Protein AF-A0A7S1X3K5-F1 (afdb_monomer_lite)

Radius of gyration: 17.21 Å; chains: 1; bounding box: 41×40×44 Å

Secondary structure (DSSP, 8-state):
-HHHHHHHHHHHTTTSTTTGGGHHHHHHH--HHHHHHHHHHHH-TTHHHH----HHHHHHHHHHHHHHHH-GGGHHHHHHHHHHHHHHHHHHHHHHHHHHTTPPTTSS-GGG----S-HHHHHHHHHHHHHHHHHHHHHHHHHHHHHHHHHHHHHHHHHHHHHHH----TTTT-

Sequence (174 aa):
PVLEKIEARLQHNADHPDIAPLSTTLSRMQRAQRFKEDLQYFLGPGWEANYKTTEPVQRYLAHLDAVEKEDPALLLVYSFHMHMAICAGGAIIRRMARKAMDLPKGCGTAIFDFQLPDDEYLNTLKSDYRAGINTLGEKRGEEFQGRVLEESGMLFKLNNTVVGDFQAGWFATL

Foldseek 3Di:
DLLVLLLVLLVVCCVPPLSVLCNVLSVLQRQPVLVVQLCCLVVNPPSVVVDDQDPLNVVSSVVLVVCCVVPVSLSLLLSLVVSVVLLPCLVVVVVVVCVVVVDDPPHNRSSSPSVDPDVVVVVVSNVSSVVSVVVSDVVVDDVVVVVSVVVNVVSVVSVVVVVVVPPPVPPVDD

Structure (mmCIF, N/CA/C/O backbone):
data_AF-A0A7S1X3K5-F1
#
_entry.id   AF-A0A7S1X3K5-F1
#
loop_
_atom_site.group_PDB
_atom_site.id
_atom_site.type_symbol
_atom_site.label_atom_id
_atom_site.label_alt_id
_atom_site.label_comp_id
_atom_site.label_asym_id
_atom_site.label_entity_id
_atom_site.label_seq_id
_atom_site.pdbx_PDB_ins_code
_atom_site.Cartn_x
_atom_site.Cartn_y
_atom_site.Cartn_z
_atom_site.occupancy
_atom_site.B_iso_or_equiv
_atom_site.auth_seq_id
_atom_site.auth_comp_id
_atom_site.auth_asym_id
_atom_site.auth_atom_id
_atom_site.pdbx_PDB_model_num
ATOM 1 N N . PRO A 1 1 ? -11.106 0.041 1.547 1.00 93.81 1 PRO A N 1
ATOM 2 C CA . PRO A 1 1 ? -11.147 -0.067 0.068 1.00 93.81 1 PRO A CA 1
ATOM 3 C C . PRO A 1 1 ? -9.817 0.256 -0.641 1.00 93.81 1 PRO A C 1
ATOM 5 O O . PRO A 1 1 ? -9.386 -0.557 -1.442 1.00 93.81 1 PRO A O 1
ATOM 8 N N . VAL A 1 2 ? -9.151 1.396 -0.387 1.00 96.88 2 VAL A N 1
ATOM 9 C CA . VAL A 1 2 ? -7.912 1.767 -1.121 1.00 96.88 2 VAL A CA 1
ATOM 10 C C . VAL A 1 2 ? -6.793 0.748 -0.911 1.00 96.88 2 VAL A C 1
ATOM 12 O O . VAL A 1 2 ? -6.302 0.163 -1.869 1.00 96.88 2 VAL A O 1
ATOM 15 N N . LEU A 1 3 ? -6.430 0.503 0.350 1.00 96.69 3 LEU A N 1
ATOM 16 C CA . LEU A 1 3 ? -5.359 -0.429 0.701 1.00 96.69 3 LEU A CA 1
ATOM 17 C C . LEU A 1 3 ? -5.664 -1.862 0.239 1.00 96.69 3 LEU A C 1
ATOM 19 O O . LEU A 1 3 ? -4.818 -2.517 -0.354 1.00 96.69 3 LEU A O 1
ATOM 23 N N . GLU A 1 4 ? -6.911 -2.295 0.425 1.00 97.56 4 GLU A N 1
ATOM 24 C CA . GLU A 1 4 ? -7.421 -3.572 -0.084 1.00 97.56 4 GLU A CA 1
ATOM 25 C C . GLU A 1 4 ? -7.263 -3.699 -1.602 1.00 97.56 4 GLU A C 1
ATOM 27 O O . GLU A 1 4 ? -6.807 -4.731 -2.081 1.00 97.56 4 GLU A O 1
ATOM 32 N N . LYS A 1 5 ? -7.583 -2.645 -2.363 1.00 98.38 5 LYS A N 1
ATOM 33 C CA . LYS A 1 5 ? -7.415 -2.641 -3.817 1.00 98.38 5 LYS A CA 1
ATOM 34 C C . LYS A 1 5 ? -5.944 -2.764 -4.200 1.00 98.38 5 LYS A C 1
ATOM 36 O O . LYS A 1 5 ? -5.626 -3.586 -5.048 1.00 98.38 5 LYS A O 1
ATOM 41 N N . ILE A 1 6 ? -5.055 -1.999 -3.567 1.00 98.50 6 ILE A N 1
ATOM 42 C CA . ILE A 1 6 ? -3.607 -2.076 -3.820 1.00 98.50 6 ILE A CA 1
ATOM 43 C C . ILE A 1 6 ? -3.099 -3.506 -3.591 1.00 98.50 6 ILE A C 1
ATOM 45 O O . ILE A 1 6 ? -2.471 -4.085 -4.476 1.00 98.50 6 ILE A O 1
ATOM 49 N N . GLU A 1 7 ? -3.404 -4.092 -2.431 1.00 98.38 7 GLU A N 1
ATOM 50 C CA . GLU A 1 7 ? -2.965 -5.444 -2.071 1.00 98.38 7 GLU A CA 1
ATOM 51 C C . GLU A 1 7 ? -3.542 -6.507 -3.016 1.00 98.38 7 GLU A C 1
ATOM 53 O O . GLU A 1 7 ? -2.799 -7.355 -3.510 1.00 98.38 7 GLU A O 1
ATOM 58 N N . ALA A 1 8 ? -4.839 -6.429 -3.330 1.00 98.38 8 ALA A N 1
ATOM 59 C CA . ALA A 1 8 ? -5.503 -7.375 -4.221 1.00 98.38 8 ALA A CA 1
ATOM 60 C C . ALA A 1 8 ? -4.972 -7.297 -5.660 1.00 98.38 8 ALA A C 1
ATOM 62 O O . ALA A 1 8 ? -4.776 -8.332 -6.293 1.00 98.38 8 ALA A O 1
ATOM 63 N N . ARG A 1 9 ? -4.704 -6.093 -6.185 1.00 98.31 9 ARG A N 1
ATOM 64 C CA . ARG A 1 9 ? -4.154 -5.924 -7.540 1.00 98.31 9 ARG A CA 1
ATOM 65 C C . ARG A 1 9 ? -2.696 -6.363 -7.631 1.00 98.31 9 ARG A C 1
ATOM 67 O O . ARG A 1 9 ? -2.318 -6.997 -8.611 1.00 98.31 9 ARG A O 1
ATOM 74 N N . LEU A 1 10 ? -1.885 -6.111 -6.605 1.00 98.44 10 LEU A N 1
ATOM 75 C CA . LEU A 1 10 ? -0.519 -6.642 -6.560 1.00 98.44 10 LEU A CA 1
ATOM 76 C C . LEU A 1 10 ? -0.503 -8.171 -6.474 1.00 98.44 10 LEU A C 1
ATOM 78 O O . LEU A 1 10 ? 0.323 -8.803 -7.123 1.00 98.44 10 LEU A O 1
ATOM 82 N N . GLN A 1 11 ? -1.440 -8.771 -5.736 1.00 97.81 11 GLN A N 1
ATOM 83 C CA . GLN A 1 11 ? -1.610 -10.223 -5.717 1.00 97.81 11 GLN A CA 1
ATOM 84 C C . GLN A 1 11 ? -2.104 -10.766 -7.067 1.00 97.81 11 GLN A C 1
ATOM 86 O O . GLN A 1 11 ? -1.625 -11.801 -7.518 1.00 97.81 11 GLN A O 1
ATOM 91 N N . HIS A 1 12 ? -3.033 -10.071 -7.728 1.00 98.00 12 HIS A N 1
ATOM 92 C CA . HIS A 1 12 ? -3.510 -10.438 -9.063 1.00 98.00 12 HIS A CA 1
ATOM 93 C C . HIS A 1 12 ? -2.377 -10.447 -10.100 1.00 98.00 12 HIS A C 1
ATOM 95 O O . HIS A 1 12 ? -2.327 -11.332 -10.947 1.00 98.00 12 HIS A O 1
ATOM 101 N N . ASN A 1 13 ? -1.441 -9.502 -9.989 1.00 98.12 13 ASN A N 1
ATOM 102 C CA . ASN A 1 13 ? -0.277 -9.379 -10.865 1.00 98.12 13 ASN A CA 1
ATOM 103 C C . ASN A 1 13 ? 0.991 -10.024 -10.267 1.00 98.12 13 ASN A C 1
ATOM 105 O O . ASN A 1 13 ? 2.103 -9.632 -10.620 1.00 98.12 13 ASN A O 1
ATOM 109 N N . ALA A 1 14 ? 0.857 -10.999 -9.359 1.00 97.31 14 ALA A N 1
ATOM 110 C CA . ALA A 1 14 ? 1.996 -11.569 -8.631 1.00 97.31 14 ALA A CA 1
ATOM 111 C C . ALA A 1 14 ? 3.046 -12.239 -9.536 1.00 97.31 14 ALA A C 1
ATOM 113 O O . ALA A 1 14 ? 4.224 -12.231 -9.187 1.00 97.31 14 ALA A O 1
ATOM 114 N N . ASP A 1 15 ? 2.642 -12.758 -10.700 1.00 97.88 15 ASP A N 1
ATOM 115 C CA . ASP A 1 15 ? 3.544 -13.384 -11.677 1.00 97.88 15 ASP A CA 1
ATOM 116 C C . ASP A 1 15 ? 4.254 -12.366 -12.592 1.00 97.88 15 ASP A C 1
ATOM 118 O O . ASP A 1 15 ? 5.118 -12.736 -13.390 1.00 97.88 15 ASP A O 1
ATOM 122 N N . HIS A 1 16 ? 3.917 -11.072 -12.499 1.00 98.31 16 HIS A N 1
ATOM 123 C CA . HIS A 1 16 ? 4.565 -10.033 -13.297 1.00 98.31 16 HIS A CA 1
ATOM 124 C C . HIS A 1 16 ? 6.067 -9.968 -12.954 1.00 98.31 16 HIS A C 1
ATOM 126 O O . HIS A 1 16 ? 6.413 -9.895 -11.772 1.00 98.31 16 HIS A O 1
ATOM 132 N N . PRO A 1 17 ? 6.984 -9.924 -13.941 1.00 98.00 17 PRO A N 1
ATOM 133 C CA . PRO A 1 17 ? 8.429 -10.069 -13.712 1.00 98.00 17 PRO A CA 1
ATOM 134 C C . PRO A 1 17 ? 9.048 -8.983 -12.819 1.00 98.00 17 PRO A C 1
ATOM 136 O O . PRO A 1 17 ? 10.123 -9.188 -12.256 1.00 98.00 17 PRO A O 1
ATOM 139 N N . ASP A 1 18 ? 8.383 -7.836 -12.690 1.00 98.19 18 ASP A N 1
ATOM 140 C CA . ASP A 1 18 ? 8.800 -6.739 -11.809 1.00 98.19 18 ASP A CA 1
ATOM 141 C C . ASP A 1 18 ? 8.154 -6.788 -10.410 1.00 98.19 18 ASP A C 1
ATOM 143 O O . ASP A 1 18 ? 8.640 -6.133 -9.494 1.00 98.19 18 ASP A O 1
ATOM 147 N N . ILE A 1 19 ? 7.082 -7.569 -10.224 1.00 98.50 19 ILE A N 1
ATOM 148 C CA . ILE A 1 19 ? 6.356 -7.710 -8.945 1.00 98.50 19 ILE A CA 1
ATOM 149 C C . ILE A 1 19 ? 6.761 -9.004 -8.233 1.00 98.50 19 ILE A C 1
ATOM 151 O O . ILE A 1 19 ? 6.988 -8.992 -7.022 1.00 98.50 19 ILE A O 1
ATOM 155 N N . ALA A 1 20 ? 6.911 -10.101 -8.980 1.00 98.25 20 ALA A N 1
ATOM 156 C CA . ALA A 1 20 ? 7.269 -11.420 -8.466 1.00 98.25 20 ALA A CA 1
ATOM 157 C C . ALA A 1 20 ? 8.476 -11.415 -7.503 1.00 98.25 20 ALA A C 1
ATOM 159 O O . ALA A 1 20 ? 8.386 -12.069 -6.455 1.00 98.25 20 ALA A O 1
ATOM 160 N N . PRO A 1 21 ? 9.564 -10.644 -7.752 1.00 97.81 21 PRO A N 1
ATOM 161 C CA . PRO A 1 21 ? 10.700 -10.581 -6.829 1.00 97.81 21 PRO A CA 1
ATOM 162 C C . PRO A 1 21 ? 10.352 -10.049 -5.429 1.00 97.81 21 PRO A C 1
ATOM 164 O O . PRO A 1 21 ? 11.029 -10.393 -4.466 1.00 97.81 21 PRO A O 1
ATOM 167 N N . LEU A 1 22 ? 9.292 -9.244 -5.292 1.00 97.56 22 LEU A N 1
ATOM 168 C CA . LEU A 1 22 ? 8.840 -8.679 -4.016 1.00 97.56 22 LEU A CA 1
ATOM 169 C C . LEU A 1 22 ? 7.714 -9.486 -3.347 1.00 97.56 22 LEU A C 1
ATOM 171 O O . LEU A 1 22 ? 7.252 -9.101 -2.274 1.00 97.56 22 LEU A O 1
ATOM 175 N N . SER A 1 23 ? 7.269 -10.600 -3.933 1.00 95.19 23 SER A N 1
ATOM 176 C CA . SER A 1 23 ? 6.117 -11.398 -3.467 1.00 95.19 23 SER A CA 1
ATOM 177 C C . SER A 1 23 ? 6.144 -11.733 -1.968 1.00 95.19 23 SER A C 1
ATOM 179 O O . SER A 1 23 ? 5.146 -11.540 -1.269 1.00 95.19 23 SER A O 1
ATOM 181 N N . THR A 1 24 ? 7.296 -12.168 -1.446 1.00 93.88 24 THR A N 1
ATOM 182 C CA . THR A 1 24 ? 7.461 -12.486 -0.017 1.00 93.88 24 THR A CA 1
ATOM 183 C C . THR A 1 24 ? 7.260 -11.247 0.855 1.00 93.88 24 THR A C 1
ATOM 185 O O . THR A 1 24 ? 6.501 -11.286 1.825 1.00 93.88 24 THR A O 1
ATOM 188 N N . THR A 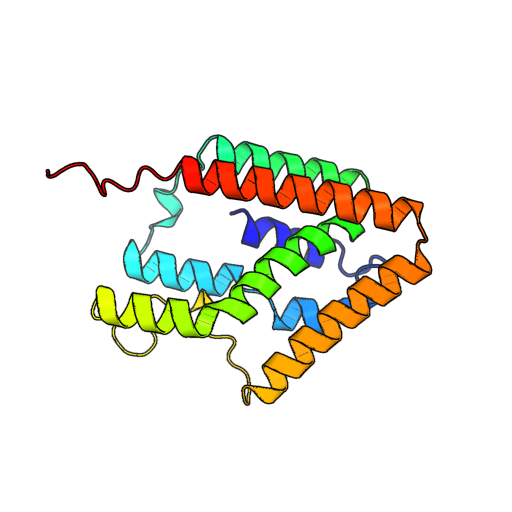1 25 ? 7.894 -10.130 0.498 1.00 95.19 25 THR A N 1
ATOM 189 C CA . THR A 1 25 ? 7.758 -8.857 1.214 1.00 95.19 25 THR A CA 1
ATOM 190 C C . THR A 1 25 ? 6.319 -8.353 1.169 1.00 95.19 25 THR A C 1
ATOM 192 O O . THR A 1 25 ? 5.767 -8.004 2.210 1.00 95.19 25 THR A O 1
ATOM 195 N N . LEU A 1 26 ? 5.679 -8.377 -0.003 1.00 96.12 26 LEU A N 1
ATOM 196 C CA . LEU A 1 26 ? 4.287 -7.958 -0.182 1.00 96.12 26 LEU A CA 1
ATOM 197 C C . LEU A 1 26 ? 3.340 -8.776 0.700 1.00 96.12 26 LEU A C 1
ATOM 199 O O . LEU A 1 26 ? 2.544 -8.196 1.433 1.00 96.12 26 LEU A O 1
ATOM 203 N N . SER A 1 27 ? 3.482 -10.105 0.707 1.00 94.25 27 SER A N 1
ATOM 204 C CA . SER A 1 27 ? 2.673 -10.999 1.544 1.00 94.25 27 SER A CA 1
ATOM 205 C C . SER A 1 27 ? 2.819 -10.691 3.039 1.00 94.25 27 SER A C 1
ATOM 207 O O . SER A 1 27 ? 1.824 -10.623 3.758 1.00 94.25 27 SER A O 1
ATOM 209 N N . ARG A 1 28 ? 4.043 -10.442 3.520 1.00 94.00 28 ARG A N 1
ATOM 210 C CA . ARG A 1 28 ? 4.292 -10.112 4.934 1.00 94.00 28 ARG A CA 1
ATOM 211 C C . ARG A 1 28 ? 3.783 -8.725 5.323 1.00 94.00 28 ARG A C 1
ATOM 213 O O . ARG A 1 28 ? 3.529 -8.485 6.506 1.00 94.00 28 ARG A O 1
ATOM 220 N N . MET A 1 29 ? 3.638 -7.819 4.358 1.00 93.25 29 MET A N 1
ATOM 221 C CA . MET A 1 29 ? 3.278 -6.423 4.597 1.00 93.25 29 MET A CA 1
ATOM 222 C C . MET A 1 29 ? 1.768 -6.158 4.589 1.00 93.25 29 MET A C 1
ATOM 224 O O . MET A 1 29 ? 1.386 -5.163 5.185 1.00 93.25 29 MET A O 1
ATOM 228 N N . GLN A 1 30 ? 0.921 -7.032 4.031 1.00 94.44 30 GLN A N 1
ATOM 229 C CA . GLN A 1 30 ? -0.536 -6.823 3.880 1.00 94.44 30 GLN A CA 1
ATOM 230 C C . GLN A 1 30 ? -1.255 -6.329 5.150 1.00 94.44 30 GLN A C 1
ATOM 232 O O . GLN A 1 30 ? -1.267 -7.010 6.177 1.00 94.44 30 GLN A O 1
ATOM 237 N N . ARG A 1 31 ? -1.926 -5.176 5.101 1.00 95.06 31 ARG A N 1
ATOM 238 C CA . ARG A 1 31 ? -2.672 -4.597 6.234 1.00 95.06 31 ARG A CA 1
ATOM 239 C C . ARG A 1 31 ? -4.159 -4.395 5.984 1.00 95.06 31 ARG A C 1
ATOM 241 O O . ARG A 1 31 ? -4.856 -4.085 6.950 1.00 95.06 31 ARG A O 1
ATOM 248 N N . AL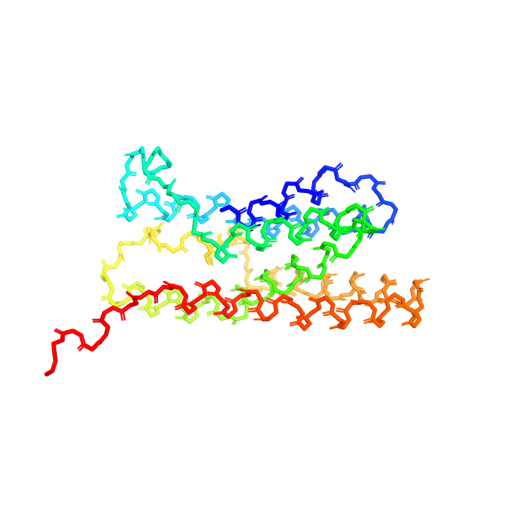A A 1 32 ? -4.687 -4.625 4.783 1.00 96.38 32 ALA A N 1
ATOM 249 C CA . ALA A 1 32 ? -6.111 -4.425 4.512 1.00 96.38 32 ALA A CA 1
ATOM 250 C C . ALA A 1 32 ? -7.014 -5.221 5.468 1.00 96.38 32 ALA A C 1
ATOM 252 O O . ALA A 1 32 ? -7.932 -4.650 6.057 1.00 96.38 32 ALA A O 1
ATOM 253 N N . GLN A 1 33 ? -6.714 -6.504 5.697 1.00 95.56 33 GLN A N 1
ATOM 254 C CA . GLN A 1 33 ? -7.499 -7.338 6.614 1.00 95.56 33 GLN A CA 1
ATOM 255 C C . GLN A 1 33 ? -7.406 -6.854 8.068 1.00 95.56 33 GLN A C 1
ATOM 257 O O . GLN A 1 33 ? -8.414 -6.771 8.765 1.00 95.56 33 GLN A O 1
ATOM 262 N N . ARG A 1 34 ? -6.210 -6.451 8.504 1.00 96.00 34 ARG A N 1
ATOM 263 C CA . ARG A 1 34 ? -5.970 -5.908 9.851 1.00 96.00 34 ARG A CA 1
ATOM 264 C C . ARG A 1 34 ? -6.726 -4.599 10.065 1.00 96.00 34 ARG A C 1
ATOM 266 O O . ARG A 1 34 ? -7.253 -4.346 11.140 1.00 96.00 34 ARG A O 1
ATOM 273 N N . PHE A 1 35 ? -6.843 -3.785 9.020 1.00 95.50 35 PHE A N 1
ATOM 274 C CA . PHE A 1 35 ? -7.644 -2.571 9.073 1.00 95.50 35 PHE A CA 1
ATOM 275 C C . PHE A 1 35 ? -9.150 -2.864 9.150 1.00 95.50 35 PHE A C 1
ATOM 277 O O . PHE A 1 35 ? -9.867 -2.173 9.869 1.00 95.50 35 PHE A O 1
ATOM 284 N N . LYS A 1 36 ? -9.640 -3.916 8.482 1.00 95.38 36 LYS A N 1
ATOM 285 C CA . LYS A 1 36 ? -11.034 -4.371 8.630 1.00 95.38 36 LYS A CA 1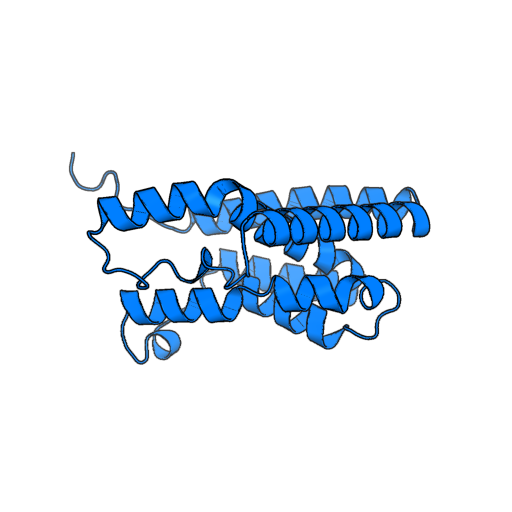
ATOM 286 C C . LYS A 1 36 ? -11.344 -4.877 10.041 1.00 95.38 36 LYS A C 1
ATOM 288 O O . LYS A 1 36 ? -12.435 -4.612 10.536 1.00 95.38 36 LYS A O 1
ATOM 293 N N . GLU A 1 37 ? -10.399 -5.555 10.699 1.00 95.81 37 GLU A N 1
ATOM 294 C CA . GLU A 1 37 ? -10.528 -5.951 12.113 1.00 95.81 37 GLU A CA 1
ATOM 295 C C . GLU A 1 37 ? -10.736 -4.723 13.014 1.00 95.81 37 GLU A C 1
ATOM 297 O O . GLU A 1 37 ? -11.627 -4.720 13.866 1.00 95.81 37 GLU A O 1
ATOM 302 N N . ASP A 1 38 ? -9.974 -3.650 12.779 1.00 96.19 38 ASP A N 1
ATOM 303 C CA . ASP A 1 38 ? -10.142 -2.386 13.500 1.00 96.19 38 ASP A CA 1
ATOM 304 C C . ASP A 1 38 ? -11.506 -1.745 13.218 1.00 96.19 38 ASP A C 1
ATOM 306 O O . ASP A 1 38 ? -12.199 -1.337 14.151 1.00 96.19 38 ASP A O 1
ATOM 310 N N . LEU A 1 39 ? -11.942 -1.703 11.956 1.00 95.06 39 LEU A N 1
ATOM 311 C CA . LEU A 1 39 ? -13.260 -1.170 11.592 1.00 95.06 39 LEU A CA 1
ATOM 312 C C . LEU A 1 39 ? -14.399 -1.969 12.230 1.00 95.06 39 LEU A C 1
ATOM 314 O O . LEU A 1 39 ? -15.339 -1.370 12.742 1.00 95.06 39 LEU A O 1
ATOM 318 N N . GLN A 1 40 ? -14.294 -3.296 12.282 1.00 95.88 40 GLN A N 1
ATOM 319 C CA . GLN A 1 40 ? -15.271 -4.134 12.973 1.00 95.88 40 GLN A CA 1
ATOM 320 C C . GLN A 1 40 ? -15.301 -3.864 14.478 1.00 95.88 40 GLN A C 1
ATOM 322 O O . GLN A 1 40 ? -16.377 -3.874 15.074 1.00 95.88 40 GLN A O 1
ATOM 327 N N . TYR A 1 41 ? -14.149 -3.600 15.096 1.00 95.75 41 TYR A N 1
ATOM 328 C CA . TYR A 1 41 ? -14.096 -3.209 16.500 1.00 95.75 41 TYR A CA 1
ATOM 329 C C . TYR A 1 41 ? -14.800 -1.863 16.747 1.00 95.75 41 TYR A C 1
ATOM 331 O O . TYR A 1 41 ? -15.586 -1.753 17.685 1.00 95.75 41 TYR A O 1
ATOM 339 N N . PHE A 1 42 ? -14.556 -0.853 15.905 1.00 94.19 42 PHE A N 1
ATOM 340 C CA . PHE A 1 42 ? -15.109 0.493 16.103 1.00 94.19 42 PHE A CA 1
ATOM 341 C C . PHE A 1 42 ? -16.567 0.651 15.658 1.00 94.19 42 PHE A C 1
ATOM 343 O O . PHE A 1 42 ? -17.309 1.418 16.266 1.00 94.19 42 PHE A O 1
ATOM 350 N N . LEU A 1 43 ? -16.975 -0.034 14.591 1.00 94.31 43 LEU A N 1
ATOM 351 C CA . LEU A 1 43 ? -18.282 0.140 13.946 1.00 94.31 43 LEU A CA 1
ATOM 352 C C . LEU A 1 43 ? -19.234 -1.041 14.188 1.00 94.31 43 LEU A C 1
ATOM 354 O O . LEU A 1 43 ? -20.413 -0.958 13.850 1.00 94.31 43 LEU A O 1
ATOM 358 N N . GLY A 1 44 ? -18.737 -2.125 14.787 1.00 94.62 44 GLY A N 1
ATOM 359 C CA . GLY A 1 44 ? -19.503 -3.323 15.105 1.00 94.62 44 GLY A CA 1
ATOM 360 C C . GLY A 1 44 ? -19.670 -4.304 13.933 1.00 94.62 44 GLY A C 1
ATOM 361 O O . GLY A 1 44 ? -19.221 -4.060 12.808 1.00 94.62 44 GLY A O 1
ATOM 362 N N . PRO A 1 45 ? -20.309 -5.461 14.184 1.00 93.69 45 PRO A N 1
ATOM 363 C CA . PRO A 1 45 ? -20.616 -6.442 13.146 1.00 93.69 45 PRO A CA 1
ATOM 364 C C . PRO A 1 45 ? -21.489 -5.847 12.034 1.00 93.69 45 PRO A C 1
ATOM 366 O O . PRO A 1 45 ? -22.423 -5.095 12.301 1.00 93.69 45 PRO A O 1
ATOM 369 N N . GLY A 1 46 ? -21.210 -6.211 10.781 1.00 91.19 46 GLY A N 1
ATOM 370 C CA . GLY A 1 46 ? -21.983 -5.738 9.626 1.00 91.19 46 GLY A CA 1
ATOM 371 C C . GLY A 1 46 ? -21.674 -4.303 9.186 1.00 91.19 46 GLY A C 1
ATOM 372 O O . GLY A 1 46 ? -22.380 -3.780 8.324 1.00 91.19 46 GLY A O 1
ATOM 373 N N . TRP A 1 47 ? -20.621 -3.672 9.722 1.00 94.12 47 TRP A N 1
ATOM 374 C CA . TRP A 1 47 ? -20.210 -2.314 9.342 1.00 94.12 47 TRP A CA 1
ATOM 375 C C . TRP A 1 47 ? -20.028 -2.135 7.827 1.00 94.12 47 TRP A C 1
ATOM 377 O O . TRP A 1 47 ? -20.370 -1.082 7.290 1.00 94.12 47 TRP A O 1
ATOM 387 N N . GLU A 1 48 ? -19.553 -3.172 7.130 1.00 91.88 48 GLU A N 1
ATOM 388 C CA . GLU A 1 48 ? -19.329 -3.153 5.680 1.00 91.88 48 GLU A CA 1
ATOM 389 C C . GLU A 1 48 ? -20.613 -2.857 4.894 1.00 91.88 48 GLU A C 1
ATOM 391 O O . GLU A 1 48 ? -20.570 -2.111 3.919 1.00 91.88 48 GLU A O 1
ATOM 396 N N . ALA A 1 49 ? -21.768 -3.363 5.344 1.00 91.25 49 ALA A N 1
ATOM 397 C CA . ALA A 1 49 ? -23.048 -3.165 4.659 1.00 91.25 49 ALA A CA 1
ATOM 398 C C . ALA A 1 49 ? -23.507 -1.697 4.663 1.00 91.25 49 ALA A C 1
ATOM 400 O O . ALA A 1 49 ? -24.251 -1.272 3.781 1.00 91.25 49 ALA A O 1
ATOM 401 N N . ASN A 1 50 ? -23.051 -0.919 5.645 1.00 86.94 50 ASN A N 1
ATOM 402 C CA . ASN A 1 50 ? -23.389 0.495 5.794 1.00 86.94 50 ASN A CA 1
ATOM 403 C C . ASN A 1 50 ? -22.287 1.425 5.268 1.00 86.94 50 ASN A C 1
ATOM 405 O O . ASN A 1 50 ? -22.485 2.642 5.210 1.00 86.94 50 ASN A O 1
ATOM 409 N N . TYR A 1 51 ? -21.130 0.880 4.882 1.00 88.19 51 TYR A N 1
ATOM 410 C CA . TYR A 1 51 ? -20.013 1.672 4.391 1.00 88.19 51 TYR A CA 1
ATOM 411 C C . TYR A 1 51 ? -20.305 2.215 2.988 1.00 88.19 51 TYR A C 1
ATOM 413 O O . TYR A 1 51 ? -20.510 1.467 2.032 1.00 88.19 51 TYR A O 1
ATOM 421 N N . LYS A 1 52 ? -20.277 3.543 2.848 1.00 88.69 52 LYS A N 1
ATOM 422 C CA . LYS A 1 52 ? -20.381 4.227 1.556 1.00 88.69 52 LYS A CA 1
ATOM 423 C C . LYS A 1 52 ? -19.042 4.849 1.201 1.00 88.69 52 LYS A C 1
ATOM 425 O O . LYS A 1 52 ? -18.472 5.610 1.977 1.00 88.69 52 LYS A O 1
ATOM 430 N N . THR A 1 53 ? -18.557 4.527 0.008 1.00 90.81 53 THR A N 1
ATOM 431 C CA . THR A 1 53 ? -17.302 5.086 -0.500 1.00 90.81 53 THR A CA 1
ATOM 432 C C . THR A 1 53 ? -17.527 6.537 -0.906 1.00 90.81 53 THR A C 1
ATOM 434 O O . THR A 1 53 ? -18.406 6.808 -1.725 1.00 90.81 53 THR A O 1
ATOM 437 N N . THR A 1 54 ? -16.735 7.454 -0.355 1.00 94.31 54 THR A N 1
ATOM 438 C CA . THR A 1 54 ? -16.814 8.882 -0.673 1.00 94.31 54 THR A CA 1
ATOM 439 C C . THR A 1 54 ? -16.180 9.194 -2.025 1.00 94.31 54 THR A C 1
ATOM 441 O O . THR A 1 54 ? -15.414 8.394 -2.568 1.00 94.31 54 THR A O 1
ATOM 444 N N . GLU A 1 55 ? -16.497 10.356 -2.596 1.00 96.19 55 GLU A N 1
ATOM 445 C CA . GLU A 1 55 ? -16.005 10.740 -3.922 1.00 96.19 55 GLU A CA 1
ATOM 446 C C . GLU A 1 55 ? -14.460 10.768 -4.005 1.00 96.19 55 GLU A C 1
ATOM 448 O O . GLU A 1 55 ? -13.916 10.211 -4.963 1.00 96.19 55 GLU A O 1
ATOM 453 N N . PRO A 1 56 ? -13.706 11.301 -3.018 1.00 96.94 56 PRO A N 1
ATOM 454 C CA . PRO A 1 56 ? -12.240 11.240 -3.040 1.00 96.94 56 PRO A CA 1
ATOM 455 C C . PRO A 1 56 ? -11.691 9.813 -3.033 1.00 96.94 56 PRO A C 1
ATOM 457 O O . PRO A 1 56 ? -10.745 9.507 -3.759 1.00 96.94 56 PRO A O 1
ATOM 460 N N . VAL A 1 57 ? -12.323 8.907 -2.280 1.00 96.94 57 VAL A N 1
ATOM 461 C CA . VAL A 1 57 ? -11.934 7.494 -2.287 1.00 96.94 57 VAL A CA 1
ATOM 462 C C . VAL A 1 57 ? -12.233 6.861 -3.647 1.00 96.94 57 VAL A C 1
ATOM 464 O O . VAL A 1 57 ? -11.378 6.157 -4.174 1.00 96.94 57 VAL A O 1
ATOM 467 N N . GLN A 1 58 ? -13.387 7.138 -4.261 1.00 97.81 58 GLN A N 1
ATOM 468 C CA . GLN A 1 58 ? -13.714 6.638 -5.604 1.00 97.81 58 GLN A CA 1
ATOM 469 C C . GLN A 1 58 ? -12.699 7.107 -6.654 1.00 97.81 58 GLN A C 1
ATOM 471 O O . GLN A 1 58 ? -12.227 6.292 -7.447 1.00 97.81 58 GLN A O 1
ATOM 476 N N . ARG A 1 59 ? -12.303 8.389 -6.622 1.00 98.25 59 ARG A N 1
ATOM 477 C CA . ARG A 1 59 ? -11.254 8.932 -7.504 1.00 98.25 59 ARG A CA 1
ATOM 478 C C . ARG A 1 59 ? -9.927 8.203 -7.321 1.00 98.25 59 ARG A C 1
ATOM 480 O O . ARG A 1 59 ? -9.284 7.860 -8.307 1.00 98.25 59 ARG A O 1
ATOM 487 N N . TYR A 1 60 ? -9.544 7.917 -6.078 1.00 98.56 60 TYR A N 1
ATOM 488 C CA . TYR A 1 60 ? -8.334 7.150 -5.792 1.00 98.56 60 TYR A CA 1
ATOM 489 C C . TYR A 1 60 ? -8.421 5.731 -6.372 1.00 98.56 60 TYR A C 1
ATOM 491 O O . TYR A 1 60 ? -7.516 5.283 -7.073 1.00 98.56 60 TYR A O 1
ATOM 499 N N . LEU A 1 61 ? -9.531 5.024 -6.151 1.00 98.56 61 LEU A N 1
ATOM 500 C CA . LEU A 1 61 ? -9.713 3.674 -6.692 1.00 98.56 61 LEU A CA 1
ATOM 501 C C . LEU A 1 61 ? -9.637 3.666 -8.226 1.00 98.56 61 LEU A C 1
ATOM 503 O O . LEU A 1 61 ? -8.956 2.802 -8.777 1.00 98.56 61 LEU A O 1
ATOM 507 N N . ALA A 1 62 ? -10.259 4.646 -8.888 1.00 98.62 62 ALA A N 1
ATOM 508 C CA . ALA A 1 62 ? -10.205 4.802 -10.339 1.00 98.62 62 ALA A CA 1
ATOM 509 C C . ALA A 1 62 ? -8.782 5.099 -10.840 1.00 98.62 62 ALA A C 1
ATOM 511 O O . ALA A 1 62 ? -8.347 4.498 -11.821 1.00 98.62 62 ALA A O 1
ATOM 512 N N . HIS A 1 63 ? -8.028 5.956 -10.141 1.00 98.69 63 HIS A N 1
ATOM 513 C CA . HIS A 1 63 ? -6.619 6.212 -10.461 1.00 98.69 63 HIS A CA 1
ATOM 514 C C . HIS A 1 63 ? -5.789 4.928 -10.385 1.00 98.69 63 HIS A C 1
ATOM 516 O O . HIS A 1 63 ? -5.050 4.615 -11.309 1.00 98.69 63 HIS A O 1
ATOM 522 N N . LEU A 1 64 ? -5.987 4.114 -9.343 1.00 98.75 64 LEU A N 1
ATOM 523 C CA . LEU A 1 64 ? -5.309 2.820 -9.224 1.00 98.75 64 LEU A CA 1
ATOM 524 C C . LEU A 1 64 ? -5.667 1.846 -10.363 1.00 98.75 64 LEU A C 1
ATOM 526 O O . LEU A 1 64 ? -4.821 1.043 -10.734 1.00 98.75 64 LEU A O 1
ATOM 530 N N . ASP A 1 65 ? -6.897 1.878 -10.901 1.00 98.69 65 ASP A N 1
ATOM 531 C CA . ASP A 1 65 ? -7.253 1.059 -12.078 1.00 98.69 65 ASP A CA 1
ATOM 532 C C . ASP A 1 65 ? -6.528 1.557 -13.339 1.00 98.69 65 ASP A C 1
ATOM 534 O O . ASP A 1 65 ? -6.089 0.750 -14.156 1.00 98.69 65 ASP A O 1
ATOM 538 N N . ALA A 1 66 ? -6.382 2.877 -13.496 1.00 98.62 66 ALA A N 1
ATOM 539 C CA . ALA A 1 66 ? -5.644 3.464 -14.611 1.00 98.62 66 ALA A CA 1
ATOM 540 C C . ALA A 1 66 ? -4.148 3.114 -14.548 1.00 98.62 66 ALA A C 1
ATOM 542 O O . ALA A 1 66 ? -3.598 2.648 -15.543 1.00 98.62 66 ALA A O 1
ATOM 543 N N . VAL A 1 67 ? -3.532 3.250 -13.369 1.00 98.56 67 VAL A N 1
ATOM 544 C CA . VAL A 1 67 ? -2.126 2.888 -13.125 1.00 98.56 67 VAL A CA 1
ATOM 545 C C . VAL A 1 67 ? -1.881 1.411 -13.415 1.00 98.56 67 VAL A C 1
ATOM 547 O O . VAL A 1 67 ? -0.953 1.088 -14.146 1.00 98.56 67 VAL A O 1
ATOM 550 N N . GLU A 1 68 ? -2.730 0.512 -12.901 1.00 98.50 68 GLU A N 1
ATOM 551 C CA . GLU A 1 68 ? -2.607 -0.930 -13.158 1.00 98.50 68 GLU A CA 1
ATOM 552 C C . GLU A 1 68 ? -2.655 -1.253 -14.655 1.00 98.50 68 GLU A C 1
ATOM 554 O O . GLU A 1 68 ? -1.871 -2.065 -15.141 1.00 98.50 68 GLU A O 1
ATOM 559 N N . LYS A 1 69 ? -3.574 -0.611 -15.388 1.00 98.38 69 LYS A N 1
ATOM 560 C CA . LYS A 1 69 ? -3.740 -0.817 -16.829 1.00 98.38 69 LYS A CA 1
ATOM 561 C C . LYS A 1 69 ? -2.534 -0.325 -17.632 1.00 98.38 69 LYS A C 1
ATOM 563 O O . LYS A 1 69 ? -2.243 -0.890 -18.684 1.00 98.38 69 LYS A O 1
ATOM 568 N N . GLU A 1 70 ? -1.896 0.749 -17.185 1.00 97.56 70 GLU A N 1
ATOM 569 C CA . GLU A 1 70 ? -0.749 1.344 -17.863 1.00 97.56 70 GLU A CA 1
ATOM 570 C C . GLU A 1 70 ? 0.546 0.584 -17.560 1.00 97.56 70 GLU A C 1
ATOM 572 O O . GLU A 1 70 ? 1.276 0.213 -18.476 1.00 97.56 70 GLU A O 1
ATOM 577 N N . ASP A 1 71 ? 0.834 0.351 -16.279 1.00 98.38 71 ASP A N 1
ATOM 578 C CA . ASP A 1 71 ? 1.965 -0.449 -15.820 1.00 98.38 71 ASP A CA 1
ATOM 579 C C . ASP A 1 71 ? 1.695 -0.985 -14.400 1.00 98.38 71 ASP A C 1
ATOM 581 O O . ASP A 1 71 ? 1.783 -0.230 -13.422 1.00 98.38 71 ASP A O 1
ATOM 585 N N . PRO A 1 72 ? 1.414 -2.290 -14.233 1.00 98.31 72 PRO A N 1
ATOM 586 C CA . PRO A 1 72 ? 1.083 -2.855 -12.929 1.00 98.31 72 PRO A CA 1
ATOM 587 C C . PRO A 1 72 ? 2.232 -2.731 -11.919 1.00 98.31 72 PRO A C 1
ATOM 589 O O . PRO A 1 72 ? 1.974 -2.691 -10.714 1.00 98.31 72 PRO A O 1
ATOM 592 N N . ALA A 1 73 ? 3.491 -2.608 -12.364 1.00 98.44 73 ALA A N 1
ATOM 593 C CA . ALA A 1 73 ? 4.624 -2.419 -11.462 1.00 98.44 73 ALA A CA 1
ATOM 594 C C . ALA A 1 73 ? 4.560 -1.075 -10.715 1.00 98.44 73 ALA A C 1
ATOM 596 O O . ALA A 1 73 ? 5.068 -0.976 -9.598 1.00 98.44 73 ALA A O 1
ATOM 597 N N . LEU A 1 74 ? 3.882 -0.056 -11.256 1.00 98.69 74 LEU A N 1
ATOM 598 C CA . LEU A 1 74 ? 3.703 1.227 -10.567 1.00 98.69 74 LEU A CA 1
ATOM 599 C C . LEU A 1 74 ? 2.795 1.131 -9.334 1.00 98.69 74 LEU A C 1
ATOM 601 O O . LEU A 1 74 ? 2.916 1.949 -8.422 1.00 98.69 74 LEU A O 1
ATOM 605 N N . LEU A 1 75 ? 1.959 0.094 -9.210 1.00 98.69 75 LEU A N 1
ATOM 606 C CA . LEU A 1 75 ? 1.214 -0.164 -7.971 1.00 98.69 75 LEU A CA 1
ATOM 607 C C . LEU A 1 75 ? 2.143 -0.414 -6.770 1.00 98.69 75 LEU A C 1
ATOM 609 O O . LEU A 1 75 ? 1.752 -0.176 -5.621 1.00 98.69 75 LEU A O 1
ATOM 613 N N . LEU A 1 76 ? 3.389 -0.842 -7.014 1.00 98.56 76 LEU A N 1
ATOM 614 C CA . LEU A 1 76 ? 4.397 -0.991 -5.967 1.00 98.56 76 LEU A CA 1
ATOM 615 C C . LEU A 1 76 ? 4.732 0.345 -5.299 1.00 98.56 76 LEU A C 1
ATOM 617 O O . LEU A 1 76 ? 5.030 0.337 -4.109 1.00 98.56 76 LEU A O 1
ATOM 621 N N . VAL A 1 77 ? 4.619 1.477 -6.008 1.00 98.38 77 VAL A N 1
ATOM 622 C CA . VAL A 1 77 ? 4.800 2.826 -5.442 1.00 98.38 77 VAL A CA 1
ATOM 623 C C . VAL A 1 77 ? 3.761 3.082 -4.357 1.00 98.38 77 VAL A C 1
ATOM 625 O O . VAL A 1 77 ? 4.100 3.523 -3.256 1.00 98.38 77 VAL A O 1
ATOM 628 N N . TYR A 1 78 ? 2.504 2.744 -4.644 1.00 98.56 78 TYR A N 1
ATOM 629 C CA . TYR A 1 78 ? 1.387 2.930 -3.728 1.00 98.56 78 TYR A CA 1
ATOM 630 C C . TYR A 1 78 ? 1.509 2.051 -2.494 1.00 98.56 78 TYR A C 1
ATOM 632 O O . TYR A 1 78 ? 1.414 2.528 -1.360 1.00 98.56 78 TYR A O 1
ATOM 640 N N . SER A 1 79 ? 1.784 0.767 -2.712 1.00 98.19 79 SER A N 1
ATOM 641 C CA . SER A 1 79 ? 2.011 -0.171 -1.621 1.00 98.19 79 SER A CA 1
ATOM 642 C C . SER A 1 79 ? 3.223 0.230 -0.780 1.00 98.19 79 SER A C 1
ATOM 644 O O . SER A 1 79 ? 3.124 0.245 0.447 1.00 98.19 79 SER A O 1
ATOM 646 N N . PHE A 1 80 ? 4.336 0.619 -1.404 1.00 98.00 80 PHE A N 1
ATOM 647 C CA . PHE A 1 80 ? 5.547 1.016 -0.695 1.00 98.00 80 PHE A CA 1
ATOM 648 C C . PHE A 1 80 ? 5.271 2.192 0.242 1.00 98.00 80 PHE A C 1
ATOM 650 O O . PHE A 1 80 ? 5.485 2.073 1.445 1.00 98.00 80 PHE A O 1
ATOM 657 N N . HIS A 1 81 ? 4.722 3.298 -0.264 1.00 96.94 81 HIS A N 1
ATOM 658 C CA . HIS A 1 81 ? 4.475 4.483 0.560 1.00 96.94 81 HIS A CA 1
ATOM 659 C C . HIS A 1 81 ? 3.488 4.209 1.699 1.00 96.94 81 HIS A C 1
ATOM 661 O O . HIS A 1 81 ? 3.758 4.581 2.843 1.00 96.94 81 HIS A O 1
ATOM 667 N N . MET A 1 82 ? 2.373 3.527 1.414 1.00 95.12 82 MET A N 1
ATOM 668 C CA . MET A 1 82 ? 1.345 3.239 2.419 1.00 95.12 82 MET A CA 1
ATOM 669 C C . MET A 1 82 ? 1.886 2.344 3.537 1.00 95.12 82 MET A C 1
ATOM 671 O O . MET A 1 82 ? 1.767 2.684 4.716 1.00 95.12 82 MET A O 1
ATOM 675 N N . HIS A 1 83 ? 2.533 1.230 3.192 1.00 95.50 83 HIS A N 1
ATOM 676 C CA . HIS A 1 83 ? 3.042 0.302 4.197 1.00 95.50 83 HIS A CA 1
ATOM 677 C C . HIS A 1 83 ? 4.238 0.877 4.957 1.00 95.50 83 HIS A C 1
ATOM 679 O O . HIS A 1 83 ? 4.309 0.737 6.177 1.00 95.50 83 HIS A O 1
ATOM 685 N N . MET A 1 84 ? 5.150 1.583 4.283 1.00 95.06 84 MET A N 1
ATOM 686 C CA . MET A 1 84 ? 6.290 2.216 4.950 1.00 95.06 84 MET A CA 1
ATOM 687 C C . MET A 1 84 ? 5.853 3.306 5.932 1.00 95.06 84 MET A C 1
ATOM 689 O O . MET A 1 84 ? 6.442 3.407 7.011 1.00 95.06 84 MET A O 1
ATOM 693 N N . ALA A 1 85 ? 4.802 4.069 5.616 1.00 92.25 85 ALA A N 1
ATOM 694 C CA . ALA A 1 85 ? 4.217 5.038 6.541 1.00 92.25 85 ALA A CA 1
ATOM 695 C C . ALA A 1 85 ? 3.646 4.356 7.796 1.00 92.25 85 ALA A C 1
ATOM 697 O O . ALA A 1 85 ? 3.935 4.788 8.918 1.00 92.25 85 ALA A O 1
ATOM 698 N N . ILE A 1 86 ? 2.911 3.250 7.621 1.00 93.06 86 ILE A N 1
ATOM 699 C CA . ILE A 1 86 ? 2.392 2.442 8.735 1.00 93.06 86 ILE A CA 1
ATOM 700 C C . ILE A 1 86 ? 3.551 1.917 9.594 1.00 93.06 86 ILE A C 1
ATOM 702 O O . ILE A 1 86 ? 3.496 2.028 10.817 1.00 93.06 86 ILE A O 1
ATOM 706 N N . CYS A 1 87 ? 4.630 1.405 8.994 1.00 90.81 87 CYS A N 1
ATOM 707 C CA . CYS A 1 87 ? 5.769 0.888 9.756 1.00 90.81 87 CYS A CA 1
ATOM 708 C C . CYS A 1 87 ? 6.573 1.978 10.484 1.00 90.81 87 CYS A C 1
ATOM 710 O O . CYS A 1 87 ? 7.141 1.708 11.540 1.00 90.81 87 CYS A O 1
ATOM 712 N N . ALA A 1 88 ? 6.687 3.181 9.914 1.00 84.69 88 ALA A N 1
ATOM 713 C CA . ALA A 1 88 ? 7.497 4.259 10.482 1.00 84.69 88 ALA A CA 1
ATOM 714 C C . ALA A 1 88 ? 6.813 4.935 11.681 1.00 84.69 88 ALA A C 1
ATOM 716 O O . ALA A 1 88 ? 7.450 5.158 12.709 1.00 84.69 88 ALA A O 1
ATOM 717 N N . GLY A 1 89 ? 5.520 5.249 11.559 1.00 79.62 89 GLY A N 1
ATOM 718 C CA . GLY A 1 89 ? 4.752 5.946 12.598 1.00 79.62 89 GLY A CA 1
ATOM 719 C C . GLY A 1 89 ? 3.893 5.035 13.476 1.00 79.62 89 GLY A C 1
ATOM 720 O O . GLY A 1 89 ? 3.386 5.476 14.510 1.00 79.62 89 GLY A O 1
ATOM 721 N N . GLY A 1 90 ? 3.718 3.769 13.089 1.00 82.56 90 GLY A N 1
ATOM 722 C CA . GLY A 1 90 ? 2.681 2.899 13.636 1.00 82.56 90 GLY A CA 1
ATOM 723 C C . GLY A 1 90 ? 2.779 2.659 15.133 1.00 82.56 90 GLY A C 1
ATOM 724 O O . GLY A 1 90 ? 1.764 2.708 15.817 1.00 82.56 90 GLY A O 1
ATOM 725 N N . ALA A 1 91 ? 3.985 2.484 15.678 1.00 84.19 91 ALA A N 1
ATOM 726 C CA . ALA A 1 91 ? 4.164 2.279 17.117 1.00 84.19 91 ALA A CA 1
ATOM 727 C C . ALA A 1 91 ? 3.708 3.500 17.943 1.00 84.19 91 ALA A C 1
ATOM 729 O O . ALA A 1 91 ? 3.042 3.352 18.972 1.00 84.19 91 ALA A O 1
ATOM 730 N N . ILE A 1 92 ? 4.025 4.710 17.469 1.00 87.81 92 ILE A N 1
ATOM 731 C CA . ILE A 1 92 ? 3.649 5.967 18.126 1.00 87.81 92 ILE A CA 1
ATOM 732 C C . ILE A 1 92 ? 2.138 6.181 18.011 1.00 87.81 92 ILE A C 1
ATOM 734 O O . ILE A 1 92 ? 1.477 6.389 19.029 1.00 87.81 92 ILE A O 1
ATOM 738 N N . ILE A 1 93 ? 1.580 6.058 16.802 1.00 88.31 93 ILE A N 1
ATOM 739 C CA . ILE A 1 93 ? 0.142 6.237 16.556 1.00 88.31 93 ILE A CA 1
ATOM 740 C C . ILE A 1 93 ? -0.666 5.201 17.344 1.00 88.31 93 ILE A C 1
ATOM 742 O O . ILE A 1 93 ? -1.621 5.568 18.025 1.00 88.31 93 ILE A O 1
ATOM 746 N N . ARG A 1 94 ? -0.239 3.931 17.356 1.00 90.69 94 ARG A N 1
ATOM 747 C CA . ARG A 1 94 ? -0.834 2.862 18.171 1.00 90.69 94 ARG A CA 1
ATOM 748 C C . ARG A 1 94 ? -0.873 3.244 19.645 1.00 90.69 94 ARG A C 1
ATOM 750 O O . ARG A 1 94 ? -1.919 3.133 20.279 1.00 90.69 94 ARG A O 1
ATOM 757 N N . ARG A 1 95 ? 0.253 3.698 20.206 1.00 90.00 95 ARG A N 1
ATOM 758 C CA . ARG A 1 95 ? 0.331 4.117 21.613 1.00 90.00 95 ARG A CA 1
ATOM 759 C C . ARG A 1 95 ? -0.598 5.299 21.902 1.00 90.00 95 ARG A C 1
ATOM 761 O O . ARG A 1 95 ? -1.273 5.288 22.928 1.00 90.00 95 ARG A O 1
ATOM 768 N N . MET A 1 96 ? -0.636 6.296 21.018 1.00 92.19 96 MET A N 1
ATOM 769 C CA . MET A 1 96 ? -1.502 7.469 21.161 1.00 92.19 96 MET A CA 1
ATOM 770 C C . MET A 1 96 ? -2.983 7.091 21.098 1.00 92.19 96 MET A C 1
ATOM 772 O O . MET A 1 96 ? -3.726 7.446 22.008 1.00 92.19 96 MET A O 1
ATOM 776 N N . ALA A 1 97 ? -3.391 6.318 20.090 1.00 91.94 97 ALA A N 1
ATOM 777 C CA . ALA A 1 97 ? -4.765 5.859 19.900 1.00 91.94 97 ALA A CA 1
ATOM 778 C C . ALA A 1 97 ? -5.260 5.042 21.098 1.00 91.94 97 ALA A C 1
ATOM 780 O O . ALA A 1 97 ? -6.316 5.331 21.658 1.00 91.94 97 ALA A O 1
ATOM 781 N N . ARG A 1 98 ? -4.455 4.073 21.554 1.00 93.38 98 ARG A N 1
ATOM 782 C CA . ARG A 1 98 ? -4.799 3.246 22.715 1.00 93.38 98 ARG A CA 1
ATOM 783 C C . ARG A 1 98 ? -4.963 4.055 23.991 1.00 93.38 98 ARG A C 1
ATOM 785 O O . ARG A 1 98 ? -5.855 3.753 24.769 1.00 93.38 98 ARG A O 1
ATOM 792 N N . LYS A 1 99 ? -4.116 5.065 24.201 1.00 92.94 99 LYS A N 1
ATOM 793 C CA . LYS A 1 99 ? -4.216 5.951 25.363 1.00 92.94 99 LYS A CA 1
ATOM 794 C C . LYS A 1 99 ? -5.435 6.872 25.271 1.00 92.94 99 LYS A C 1
ATOM 796 O O . LYS A 1 99 ? -6.131 7.037 26.260 1.00 92.94 99 LYS A O 1
ATOM 801 N N . ALA A 1 100 ? -5.664 7.491 24.115 1.00 93.88 100 ALA A N 1
ATOM 802 C CA . ALA A 1 100 ? -6.725 8.482 23.936 1.00 93.88 100 ALA A CA 1
ATOM 803 C C . ALA A 1 100 ? -8.133 7.872 24.001 1.00 93.88 100 ALA A C 1
ATOM 805 O O . ALA A 1 100 ? -9.056 8.538 24.454 1.00 93.88 100 ALA A O 1
ATOM 806 N N . MET A 1 101 ? -8.287 6.619 23.564 1.00 93.81 101 MET A N 1
ATOM 807 C CA . MET A 1 101 ? -9.576 5.919 23.495 1.00 93.81 101 MET A CA 1
ATOM 808 C C . MET A 1 101 ? -9.714 4.783 24.521 1.00 93.81 101 MET A C 1
ATOM 810 O O . MET A 1 101 ? -10.629 3.978 24.400 1.00 93.81 101 MET A O 1
ATOM 814 N N . ASP A 1 102 ? -8.785 4.683 25.479 1.00 94.38 102 ASP A N 1
ATOM 815 C CA . ASP A 1 102 ? -8.738 3.627 26.505 1.00 94.38 102 ASP A CA 1
ATOM 816 C C . ASP A 1 102 ? -8.924 2.201 25.938 1.00 94.38 102 ASP A C 1
ATOM 818 O O . ASP A 1 102 ? -9.732 1.396 26.401 1.00 94.38 102 ASP A O 1
ATOM 822 N N . LEU A 1 103 ? -8.199 1.890 24.856 1.00 94.81 103 LEU A N 1
ATOM 823 C CA . LEU A 1 103 ? -8.409 0.640 24.124 1.00 94.81 103 LEU A CA 1
ATOM 824 C C . LEU A 1 103 ? -7.840 -0.573 24.882 1.00 94.81 103 LEU A C 1
ATOM 826 O O . LEU A 1 103 ? -6.647 -0.575 25.237 1.00 94.81 103 LEU A O 1
ATOM 830 N N . PRO A 1 104 ? -8.619 -1.669 25.004 1.00 92.12 104 PRO A N 1
ATOM 831 C CA . PRO A 1 104 ? -8.126 -2.941 25.510 1.00 92.12 104 PRO A CA 1
ATOM 832 C C . PRO A 1 104 ? -6.916 -3.458 24.726 1.00 92.12 104 PRO A C 1
ATOM 834 O O . PRO A 1 104 ? -6.687 -3.141 23.553 1.00 92.12 104 PRO A O 1
ATOM 837 N N . LYS A 1 105 ? -6.111 -4.309 25.371 1.00 87.12 105 LYS A N 1
ATOM 838 C CA . LYS A 1 105 ? -4.952 -4.915 24.710 1.00 87.12 105 LYS A CA 1
ATOM 839 C C . LYS A 1 105 ? -5.389 -5.787 23.535 1.00 87.12 105 LYS A C 1
ATOM 841 O O . LYS A 1 105 ? -6.065 -6.783 23.727 1.00 87.12 105 LYS A O 1
ATOM 846 N N . GLY A 1 106 ? -4.909 -5.424 22.345 1.00 85.69 106 GLY A N 1
ATOM 847 C CA . GLY A 1 106 ? -5.132 -6.181 21.112 1.00 85.69 106 GLY A CA 1
ATOM 848 C C . GLY A 1 106 ? -6.310 -5.691 20.270 1.00 85.69 106 GLY A C 1
ATOM 849 O O . GLY A 1 106 ? -6.502 -6.218 19.184 1.00 85.69 106 GLY A O 1
ATOM 850 N N . CYS A 1 107 ? -7.049 -4.673 20.718 1.00 91.81 107 CYS A N 1
ATOM 851 C CA . CYS A 1 107 ? -8.225 -4.164 20.013 1.00 91.81 107 CYS A CA 1
ATOM 852 C C . CYS A 1 107 ? -7.978 -2.786 19.373 1.00 91.81 107 CYS A C 1
ATOM 854 O O . CYS A 1 107 ? -7.174 -1.996 19.880 1.00 91.81 107 CYS A O 1
ATOM 856 N N . GLY A 1 108 ? -8.676 -2.502 18.266 1.00 93.75 108 GLY A N 1
ATOM 857 C CA . GLY A 1 108 ? -8.769 -1.177 17.632 1.00 93.75 108 GLY A CA 1
ATOM 858 C C . GLY A 1 108 ? -7.455 -0.572 17.118 1.00 93.75 108 GLY A C 1
ATOM 859 O O . GLY A 1 108 ? -7.388 0.631 16.881 1.00 93.75 108 GLY A O 1
ATOM 860 N N . THR A 1 109 ? -6.390 -1.372 17.012 1.00 95.31 109 THR A N 1
ATOM 861 C CA . THR A 1 109 ? -5.076 -0.969 16.475 1.00 95.31 109 THR A CA 1
ATOM 862 C C . THR A 1 109 ? -4.337 -2.119 15.770 1.00 95.31 109 THR A C 1
ATOM 864 O O . THR A 1 109 ? -3.104 -2.129 15.710 1.00 95.31 109 THR A O 1
ATOM 867 N N . ALA A 1 110 ? -5.066 -3.118 15.274 1.00 94.94 110 ALA A N 1
ATOM 868 C CA . ALA A 1 110 ? -4.547 -4.279 14.562 1.00 94.94 110 ALA A CA 1
ATOM 869 C C . ALA A 1 110 ? -3.768 -3.892 13.296 1.00 94.94 110 ALA A C 1
ATOM 871 O O . ALA A 1 110 ? -2.786 -4.559 12.970 1.00 94.94 110 ALA A O 1
ATOM 872 N N . ILE A 1 111 ? -4.112 -2.779 12.632 1.00 94.75 111 ILE A N 1
ATOM 873 C CA . ILE A 1 111 ? -3.366 -2.254 11.472 1.00 94.75 111 ILE A CA 1
ATOM 874 C C . ILE A 1 111 ? -1.880 -1.987 11.778 1.00 9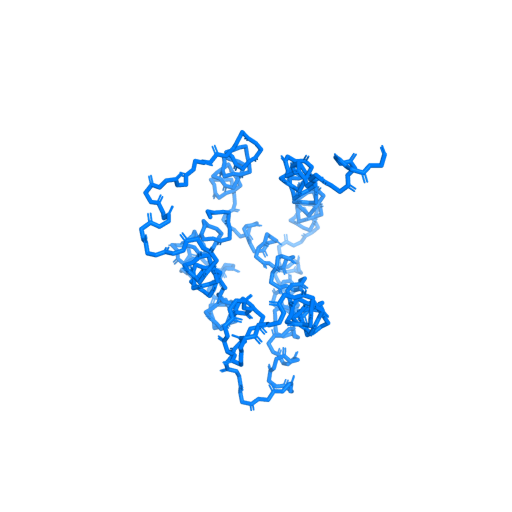4.75 111 ILE A C 1
ATOM 876 O O . ILE A 1 111 ? -1.035 -2.071 10.891 1.00 94.75 111 ILE A O 1
ATOM 880 N N . PHE A 1 112 ? -1.537 -1.706 13.037 1.00 92.06 112 PHE A N 1
ATOM 881 C CA . PHE A 1 112 ? -0.160 -1.465 13.477 1.00 92.06 112 PHE A CA 1
ATOM 882 C C . PHE A 1 112 ? 0.521 -2.719 14.043 1.00 92.06 112 PHE A C 1
ATOM 884 O O . PHE A 1 112 ? 1.640 -2.635 14.548 1.00 92.06 112 PHE A O 1
ATOM 891 N N . ASP A 1 113 ? -0.148 -3.872 14.007 1.00 88.50 113 ASP A N 1
ATOM 892 C CA . ASP A 1 113 ? 0.340 -5.129 14.563 1.00 88.50 113 ASP A CA 1
ATOM 893 C C . ASP A 1 113 ? 0.694 -6.122 13.449 1.00 88.50 113 ASP A C 1
ATOM 895 O O . ASP A 1 113 ? -0.165 -6.828 12.907 1.00 88.50 113 ASP A O 1
ATOM 899 N N . PHE A 1 114 ? 1.987 -6.160 13.122 1.00 84.75 114 PHE A N 1
ATOM 900 C CA . PHE A 1 114 ? 2.545 -6.932 12.013 1.00 84.75 114 PHE A CA 1
ATOM 901 C C . PHE A 1 114 ? 2.702 -8.432 12.339 1.00 84.75 114 PHE A C 1
ATOM 903 O O . PHE A 1 114 ? 3.054 -9.188 11.438 1.00 84.75 114 PHE A O 1
ATOM 910 N N . GLN A 1 115 ? 2.440 -8.869 13.584 1.00 82.00 115 GLN A N 1
ATOM 911 C CA . GLN A 1 115 ? 2.611 -10.264 14.038 1.00 82.00 115 GLN A CA 1
ATOM 912 C C . GLN A 1 115 ? 3.970 -10.866 13.643 1.00 82.00 115 GLN A C 1
ATOM 914 O O . GLN A 1 115 ? 4.056 -11.972 13.108 1.00 82.00 115 GLN A O 1
ATOM 919 N N . LEU A 1 116 ? 5.038 -10.108 13.882 1.00 80.38 116 LEU A N 1
ATOM 920 C CA . LEU A 1 116 ? 6.405 -10.507 13.557 1.00 80.38 116 LEU A CA 1
ATOM 921 C C . LEU A 1 116 ? 7.122 -11.037 14.802 1.00 80.38 116 LEU A C 1
ATOM 923 O O . LEU A 1 116 ? 6.708 -10.700 15.914 1.00 80.38 116 LEU A O 1
ATOM 927 N N . PRO A 1 117 ? 8.185 -11.846 14.631 1.00 81.62 117 PRO A N 1
ATOM 928 C CA . PRO A 1 117 ? 8.963 -12.362 15.756 1.00 81.62 117 PRO A CA 1
ATOM 929 C C . PRO A 1 117 ? 9.495 -11.252 16.672 1.00 81.62 117 PRO A C 1
ATOM 931 O O . PRO A 1 117 ? 9.418 -11.376 17.892 1.00 81.62 117 PRO A O 1
ATOM 934 N N . ASP A 1 118 ? 9.985 -10.161 16.077 1.00 85.25 118 ASP A N 1
ATOM 935 C CA . ASP A 1 118 ? 10.577 -9.016 16.764 1.00 85.25 118 ASP A CA 1
ATOM 936 C C . ASP A 1 118 ? 10.640 -7.769 15.850 1.00 85.25 118 ASP A C 1
ATOM 938 O O . ASP A 1 118 ? 10.259 -7.791 14.671 1.00 85.25 118 ASP A O 1
ATOM 942 N N . ASP A 1 119 ? 11.118 -6.656 16.417 1.00 84.88 119 ASP A N 1
ATOM 943 C CA . ASP A 1 119 ? 11.318 -5.389 15.705 1.00 84.88 119 ASP A CA 1
ATOM 944 C C . ASP A 1 119 ? 12.448 -5.464 14.663 1.00 84.88 119 ASP A C 1
ATOM 946 O O . ASP A 1 119 ? 12.445 -4.709 13.685 1.00 84.88 119 ASP A O 1
ATOM 950 N N . GLU A 1 120 ? 13.414 -6.368 14.846 1.00 88.81 120 GLU A N 1
ATOM 951 C CA . GLU A 1 120 ? 14.509 -6.578 13.900 1.00 88.81 120 GLU A CA 1
ATOM 952 C C . GLU A 1 120 ? 13.972 -7.148 12.585 1.00 88.81 120 GLU A C 1
ATOM 954 O O . GLU A 1 120 ? 14.269 -6.616 11.516 1.00 88.81 120 GLU A O 1
ATOM 959 N N . TYR A 1 121 ? 13.063 -8.117 12.653 1.00 88.56 121 TYR A N 1
ATOM 960 C CA . TYR A 1 121 ? 12.387 -8.672 11.489 1.00 88.56 121 TYR A CA 1
ATOM 961 C C . TYR A 1 121 ? 11.582 -7.608 10.729 1.00 88.56 121 TYR A C 1
ATOM 963 O O . TYR A 1 121 ? 11.602 -7.569 9.497 1.00 88.56 121 TYR A O 1
ATOM 971 N N . LEU A 1 122 ? 10.910 -6.688 11.436 1.00 89.94 122 LEU A N 1
ATOM 972 C CA . LEU A 1 122 ? 10.233 -5.555 10.794 1.00 89.94 122 LEU A CA 1
ATOM 973 C C . LEU A 1 122 ? 11.228 -4.620 10.091 1.00 89.94 122 LEU A C 1
ATOM 975 O O . LEU A 1 122 ? 10.928 -4.075 9.024 1.00 89.94 122 LEU A O 1
ATOM 979 N N . ASN A 1 123 ? 12.404 -4.401 10.680 1.00 91.94 123 ASN A N 1
ATOM 980 C CA . ASN A 1 123 ? 13.462 -3.606 10.062 1.00 91.94 123 ASN A CA 1
ATOM 981 C C . ASN A 1 123 ? 14.010 -4.274 8.800 1.00 91.94 123 ASN A C 1
ATOM 983 O O . ASN A 1 123 ? 14.162 -3.581 7.792 1.00 91.94 123 ASN A O 1
ATOM 987 N N . THR A 1 124 ? 14.202 -5.591 8.821 1.00 93.19 124 THR A N 1
ATOM 988 C CA . THR A 1 124 ? 14.582 -6.378 7.644 1.00 93.19 124 THR A CA 1
ATOM 989 C C . THR A 1 124 ? 13.528 -6.268 6.549 1.00 93.19 124 THR A C 1
ATOM 991 O O . THR A 1 124 ? 13.860 -5.838 5.453 1.00 93.19 124 THR A O 1
ATOM 994 N N . LEU A 1 125 ? 12.239 -6.474 6.851 1.00 92.81 125 LEU A N 1
ATOM 995 C CA . LEU A 1 125 ? 11.166 -6.313 5.857 1.00 92.81 125 LEU A CA 1
ATOM 996 C C . LEU A 1 125 ? 11.141 -4.915 5.220 1.00 92.81 125 LEU A C 1
ATOM 998 O O . LEU A 1 125 ? 10.974 -4.782 4.008 1.00 92.81 125 LEU A O 1
ATOM 1002 N N . LYS A 1 126 ? 11.321 -3.858 6.023 1.00 94.75 126 LYS A N 1
ATOM 1003 C CA . LYS A 1 126 ? 11.433 -2.478 5.520 1.00 94.75 126 LYS A CA 1
ATOM 1004 C C . LYS A 1 126 ? 12.660 -2.293 4.623 1.00 94.75 126 LYS A C 1
ATOM 1006 O O . LYS A 1 126 ? 12.600 -1.521 3.668 1.00 94.75 126 LYS A O 1
ATOM 1011 N N . SER A 1 127 ? 13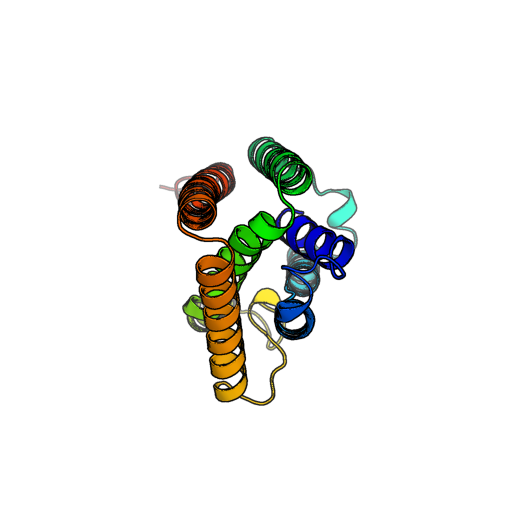.781 -2.918 4.973 1.00 96.44 127 SER A N 1
ATOM 1012 C CA . SER A 1 127 ? 15.017 -2.871 4.191 1.00 96.44 127 SER A CA 1
ATOM 1013 C C . SER A 1 127 ? 14.843 -3.594 2.858 1.00 96.44 127 SER A C 1
ATOM 1015 O O . SER A 1 127 ? 15.095 -2.997 1.816 1.00 96.44 127 SER A O 1
ATOM 1017 N N . ASP A 1 128 ? 14.311 -4.814 2.886 1.00 95.94 128 ASP A N 1
ATOM 1018 C CA . ASP A 1 128 ? 14.052 -5.641 1.707 1.00 95.94 128 ASP A CA 1
ATOM 1019 C C . ASP A 1 128 ? 13.084 -4.952 0.748 1.00 95.94 128 ASP A C 1
ATOM 1021 O O . ASP A 1 128 ? 13.306 -4.945 -0.461 1.00 95.94 128 ASP A O 1
ATOM 1025 N N . TYR A 1 129 ? 12.041 -4.298 1.275 1.00 97.50 129 TYR A N 1
ATOM 1026 C CA . TYR A 1 129 ? 11.118 -3.549 0.428 1.00 97.50 129 TYR A CA 1
ATOM 1027 C C . TYR A 1 129 ? 11.826 -2.377 -0.270 1.00 97.50 129 TYR A C 1
ATOM 1029 O O . TYR A 1 129 ? 11.723 -2.224 -1.486 1.00 97.50 129 TYR A O 1
ATOM 1037 N N . ARG A 1 130 ? 12.598 -1.566 0.469 1.00 97.88 130 ARG A N 1
ATOM 1038 C CA . ARG A 1 130 ? 13.377 -0.468 -0.134 1.00 97.88 130 ARG A CA 1
ATOM 1039 C C . ARG A 1 130 ? 14.357 -0.982 -1.184 1.00 97.88 130 ARG A C 1
ATOM 1041 O O . ARG A 1 130 ? 14.422 -0.414 -2.268 1.00 97.88 130 ARG A O 1
ATOM 1048 N N . ALA A 1 131 ? 15.083 -2.053 -0.874 1.00 97.88 131 ALA A N 1
ATOM 1049 C CA . ALA A 1 131 ? 16.031 -2.666 -1.791 1.00 97.88 131 ALA A CA 1
ATOM 1050 C C . ALA A 1 131 ? 15.334 -3.148 -3.070 1.00 97.88 131 ALA A C 1
ATOM 1052 O O . ALA A 1 131 ? 15.778 -2.808 -4.159 1.00 97.88 131 ALA A O 1
ATOM 1053 N N . GLY A 1 132 ? 14.196 -3.840 -2.951 1.00 97.50 132 GLY A N 1
ATOM 1054 C CA . GLY A 1 132 ? 13.427 -4.308 -4.104 1.00 97.50 132 GLY A CA 1
ATOM 1055 C C . GLY A 1 132 ? 12.939 -3.173 -5.011 1.00 97.50 132 GLY A C 1
ATOM 1056 O O . GLY A 1 132 ? 13.039 -3.285 -6.231 1.00 97.50 132 GLY A O 1
ATOM 1057 N N . ILE A 1 133 ? 12.472 -2.058 -4.436 1.00 97.62 133 ILE A N 1
ATOM 1058 C CA . ILE A 1 133 ? 12.057 -0.876 -5.212 1.00 97.62 133 ILE A CA 1
ATOM 1059 C C . ILE A 1 133 ? 13.256 -0.209 -5.893 1.00 97.62 133 ILE A C 1
ATOM 1061 O O . ILE A 1 133 ? 13.163 0.141 -7.069 1.00 97.62 133 ILE A O 1
ATOM 1065 N N . ASN A 1 134 ? 14.389 -0.082 -5.198 1.00 97.81 134 ASN A N 1
ATOM 1066 C CA . ASN A 1 134 ? 15.613 0.475 -5.775 1.00 97.81 134 ASN A CA 1
ATOM 1067 C C . ASN A 1 134 ? 16.123 -0.384 -6.938 1.00 97.81 134 ASN A C 1
ATOM 1069 O O . ASN A 1 134 ? 16.342 0.136 -8.027 1.00 97.81 134 ASN A O 1
ATOM 1073 N N . THR A 1 135 ? 16.228 -1.702 -6.746 1.00 98.06 135 THR A N 1
ATOM 1074 C CA . THR A 1 135 ? 16.646 -2.641 -7.795 1.00 98.06 135 THR A CA 1
ATOM 1075 C C . THR A 1 135 ? 15.706 -2.604 -8.997 1.00 98.06 135 THR A C 1
ATOM 1077 O O . THR A 1 135 ? 16.167 -2.647 -10.137 1.00 98.06 135 THR A O 1
ATOM 1080 N N . LEU A 1 136 ? 14.392 -2.488 -8.778 1.00 98.00 136 LEU A N 1
ATOM 1081 C CA . LEU A 1 136 ? 13.437 -2.312 -9.871 1.00 98.00 136 LEU A CA 1
ATOM 1082 C C . LEU A 1 136 ? 13.687 -1.001 -10.632 1.00 98.00 136 LEU A C 1
ATOM 1084 O O . LEU A 1 136 ? 13.714 -1.003 -11.863 1.00 98.00 136 LEU A O 1
ATOM 1088 N N . GLY A 1 137 ? 13.902 0.101 -9.911 1.00 97.94 137 GLY A N 1
ATOM 1089 C CA . GLY A 1 137 ? 14.229 1.399 -10.497 1.00 97.94 137 GLY A CA 1
ATOM 1090 C C . GLY A 1 137 ? 15.521 1.369 -11.314 1.00 97.94 137 GLY A C 1
ATOM 1091 O O . GLY A 1 137 ? 15.553 1.897 -12.422 1.00 97.94 137 GLY A O 1
ATOM 1092 N N . GLU A 1 138 ? 16.573 0.724 -10.812 1.00 98.12 138 GLU A N 1
ATOM 1093 C CA . GLU A 1 138 ? 17.841 0.529 -11.527 1.00 98.12 138 GLU A CA 1
ATOM 1094 C C . GLU A 1 138 ? 17.648 -0.315 -12.794 1.00 98.12 138 GLU A C 1
ATOM 1096 O O . GLU A 1 138 ? 18.119 0.058 -13.866 1.00 98.12 138 GLU A O 1
ATOM 1101 N N . LYS A 1 139 ? 16.895 -1.418 -12.693 1.00 98.12 139 LYS A N 1
ATOM 1102 C CA . LYS A 1 139 ? 16.587 -2.320 -13.813 1.00 98.12 139 LYS A CA 1
ATOM 1103 C C . LYS A 1 139 ? 15.800 -1.626 -14.929 1.00 98.12 139 LYS A C 1
ATOM 1105 O O . LYS A 1 139 ? 16.040 -1.905 -16.102 1.00 98.12 139 LYS A O 1
ATOM 1110 N N . ARG A 1 140 ? 14.824 -0.783 -14.578 1.00 98.00 140 ARG A N 1
ATOM 1111 C CA . ARG A 1 140 ? 13.900 -0.135 -15.529 1.00 98.00 140 ARG A CA 1
ATOM 1112 C C . ARG A 1 140 ? 14.397 1.225 -16.040 1.00 98.00 140 ARG A C 1
ATOM 1114 O O . ARG A 1 140 ? 13.874 1.704 -17.042 1.00 98.00 140 ARG A O 1
ATOM 1121 N N . GLY A 1 141 ? 15.402 1.817 -15.395 1.00 98.38 141 GLY A N 1
ATOM 1122 C CA . GLY A 1 141 ? 16.048 3.056 -15.830 1.00 98.38 141 GLY A CA 1
ATOM 1123 C C . GLY A 1 141 ? 15.270 4.338 -15.512 1.00 98.38 141 GLY A C 1
ATOM 1124 O O . GLY A 1 141 ? 14.213 4.322 -14.879 1.00 98.38 141 GLY A O 1
ATOM 1125 N N . GLU A 1 142 ? 15.826 5.468 -15.954 1.00 98.12 142 GLU A N 1
ATOM 1126 C CA . GLU A 1 142 ? 15.393 6.824 -15.573 1.00 98.12 142 GLU A CA 1
ATOM 1127 C C . GLU A 1 142 ? 13.932 7.134 -15.919 1.00 98.12 142 GLU A C 1
ATOM 1129 O O . GLU A 1 142 ? 13.249 7.788 -15.136 1.00 98.12 142 GLU A O 1
ATOM 1134 N N . GLU A 1 143 ? 13.418 6.634 -17.046 1.00 98.06 143 GLU A N 1
ATOM 1135 C CA . GLU A 1 143 ? 12.023 6.859 -17.448 1.00 98.06 143 GLU A CA 1
ATOM 1136 C C . GLU A 1 143 ? 11.042 6.287 -16.414 1.00 98.06 143 GLU A C 1
ATOM 1138 O O . GLU A 1 143 ? 10.119 6.967 -15.960 1.00 98.06 143 GLU A O 1
ATOM 1143 N N . PHE A 1 144 ? 11.272 5.046 -15.978 1.00 98.25 144 PHE A N 1
ATOM 1144 C CA . PHE A 1 144 ? 10.447 4.426 -14.947 1.00 98.25 144 PHE A CA 1
ATOM 1145 C C . PHE A 1 144 ? 10.615 5.126 -13.599 1.00 98.25 144 PHE A C 1
ATOM 1147 O O . PHE A 1 144 ? 9.630 5.342 -12.899 1.00 98.25 144 PHE A O 1
ATOM 1154 N N . GLN A 1 145 ? 11.837 5.528 -13.243 1.00 98.38 145 GLN A N 1
ATOM 1155 C CA . GLN A 1 145 ? 12.083 6.302 -12.023 1.00 98.38 145 GLN A CA 1
ATOM 1156 C C . GLN A 1 145 ? 11.329 7.643 -12.040 1.00 98.38 145 GLN A C 1
ATOM 1158 O O . GLN A 1 145 ? 10.762 8.035 -11.020 1.00 98.38 145 GLN A O 1
ATOM 1163 N N . GLY A 1 146 ? 11.248 8.306 -13.197 1.00 98.50 146 GLY A N 1
ATOM 1164 C CA . GLY A 1 146 ? 10.422 9.495 -13.406 1.00 98.50 146 GLY A CA 1
ATOM 1165 C C . GLY A 1 146 ? 8.945 9.225 -13.117 1.00 98.50 146 GLY A C 1
ATOM 1166 O O . GLY A 1 146 ? 8.347 9.914 -12.290 1.00 98.50 146 GLY A O 1
ATOM 1167 N N . ARG A 1 147 ? 8.383 8.153 -13.691 1.00 98.31 147 ARG A N 1
ATOM 1168 C CA . ARG A 1 147 ? 6.994 7.732 -13.424 1.00 98.31 147 ARG A CA 1
ATOM 1169 C C . ARG A 1 147 ? 6.765 7.377 -11.952 1.00 98.31 147 ARG A C 1
ATOM 1171 O O . ARG A 1 147 ? 5.734 7.728 -11.388 1.00 98.31 147 ARG A O 1
ATOM 1178 N N . VAL A 1 148 ? 7.737 6.750 -11.285 1.00 98.19 148 VAL A N 1
ATOM 1179 C CA . VAL A 1 148 ? 7.675 6.484 -9.837 1.00 98.19 148 VAL A CA 1
ATOM 1180 C C . VAL A 1 148 ? 7.562 7.785 -9.040 1.00 98.19 148 VAL A C 1
ATOM 1182 O O . VAL A 1 148 ? 6.765 7.852 -8.102 1.00 98.19 148 VAL A O 1
ATOM 1185 N N . LEU A 1 149 ? 8.322 8.824 -9.394 1.00 98.25 149 LEU A N 1
ATOM 1186 C CA . L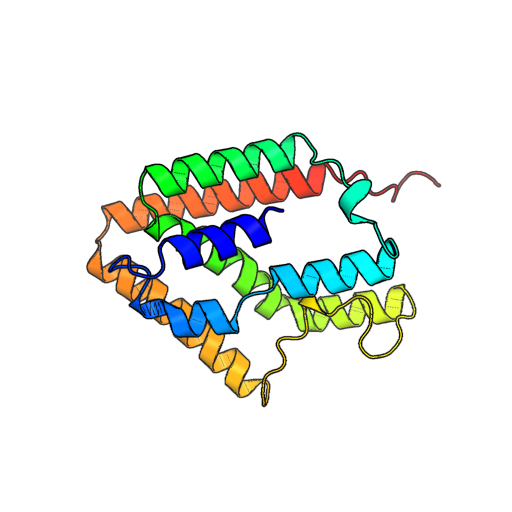EU A 1 149 ? 8.249 10.129 -8.729 1.00 98.25 149 LEU A CA 1
ATOM 1187 C C . LEU A 1 149 ? 6.904 10.826 -8.977 1.00 98.25 149 LEU A C 1
ATOM 1189 O O . LEU A 1 149 ? 6.317 11.371 -8.038 1.00 98.25 149 LEU A O 1
ATOM 1193 N N . GLU A 1 150 ? 6.392 10.770 -10.206 1.00 98.44 150 GLU A N 1
ATOM 1194 C CA . GLU A 1 150 ? 5.075 11.308 -10.564 1.00 98.44 150 GLU A CA 1
ATOM 1195 C C . GLU A 1 150 ? 3.952 10.626 -9.774 1.00 98.44 150 GLU A C 1
ATOM 1197 O O . GLU A 1 150 ? 3.153 11.304 -9.117 1.00 98.44 150 GLU A O 1
ATOM 1202 N N . GLU A 1 151 ? 3.945 9.291 -9.743 1.00 98.62 151 GLU A N 1
ATOM 1203 C CA . GLU A 1 151 ? 2.961 8.505 -8.995 1.00 98.62 151 GLU A CA 1
ATOM 1204 C C . GLU A 1 151 ? 3.100 8.687 -7.481 1.00 98.62 151 GLU A C 1
ATOM 1206 O O . GLU A 1 151 ? 2.098 8.727 -6.768 1.00 98.62 151 GLU A O 1
ATOM 1211 N N . SER A 1 152 ? 4.317 8.892 -6.970 1.00 98.31 152 SER A N 1
ATOM 1212 C CA . SER A 1 152 ? 4.525 9.252 -5.561 1.00 98.31 152 SER A CA 1
ATOM 1213 C C . SER A 1 152 ? 3.849 10.587 -5.241 1.00 98.31 152 SER A C 1
ATOM 1215 O O . SER A 1 152 ? 3.111 10.703 -4.261 1.00 98.31 152 SER A O 1
ATOM 1217 N N . GLY A 1 153 ? 4.038 11.597 -6.097 1.00 98.50 153 GLY A N 1
ATOM 1218 C CA . GLY A 1 153 ? 3.373 12.892 -5.964 1.00 98.50 153 GLY A CA 1
ATOM 1219 C C . GLY A 1 153 ? 1.847 12.787 -6.050 1.00 98.50 153 GLY A C 1
ATOM 1220 O O . GLY A 1 153 ? 1.138 13.444 -5.282 1.00 98.50 153 GLY A O 1
ATOM 1221 N N . MET A 1 154 ? 1.333 11.945 -6.949 1.00 98.56 154 MET A N 1
ATOM 1222 C CA . MET A 1 154 ? -0.101 11.687 -7.076 1.00 98.56 154 MET A CA 1
ATOM 1223 C C . MET A 1 154 ? -0.672 10.989 -5.837 1.00 98.56 154 MET A C 1
ATOM 1225 O O . MET A 1 154 ? -1.689 11.437 -5.306 1.00 98.56 154 MET A O 1
ATOM 1229 N N . LEU A 1 155 ? 0.014 9.973 -5.308 1.00 98.38 155 LEU A N 1
ATOM 1230 C CA . LEU A 1 155 ? -0.354 9.298 -4.063 1.00 98.38 155 LEU A CA 1
ATOM 1231 C C . LEU A 1 155 ? -0.537 10.290 -2.915 1.00 98.38 155 LEU A C 1
ATOM 1233 O O . LEU A 1 155 ? -1.543 10.224 -2.209 1.00 98.38 155 LEU A O 1
ATOM 1237 N N . PHE A 1 156 ? 0.395 11.230 -2.727 1.00 97.50 156 PHE A N 1
ATOM 1238 C CA . PHE A 1 156 ? 0.273 12.216 -1.650 1.00 97.50 156 PHE A CA 1
ATOM 1239 C C . PHE A 1 156 ? -0.932 13.137 -1.855 1.00 97.50 156 PHE A C 1
ATOM 1241 O O . PHE A 1 156 ? -1.656 13.412 -0.898 1.00 97.50 156 PHE A O 1
ATOM 1248 N N . LYS A 1 157 ? -1.196 13.571 -3.094 1.00 98.12 157 LYS A N 1
ATOM 1249 C CA . LYS A 1 157 ? -2.392 14.363 -3.420 1.00 98.12 157 LYS A CA 1
ATOM 1250 C C . LYS A 1 157 ? -3.669 13.584 -3.102 1.00 98.12 157 LYS A C 1
ATOM 1252 O O . LYS A 1 157 ? -4.527 14.103 -2.394 1.00 98.12 157 LYS A O 1
ATOM 1257 N N . LEU A 1 158 ? -3.775 12.338 -3.562 1.00 98.12 158 LEU A N 1
ATOM 1258 C CA . LEU A 1 158 ? -4.945 11.486 -3.337 1.00 98.12 158 LEU A CA 1
ATOM 1259 C C . LEU A 1 158 ? -5.159 11.205 -1.844 1.00 98.12 158 LEU A C 1
ATOM 1261 O O . LEU A 1 158 ? -6.261 11.421 -1.338 1.00 98.12 158 LEU A O 1
ATOM 1265 N N . ASN A 1 159 ? -4.103 10.838 -1.112 1.00 96.12 159 ASN A N 1
ATOM 1266 C CA . ASN A 1 159 ? -4.152 10.668 0.342 1.00 96.12 159 ASN A CA 1
ATOM 1267 C C . ASN A 1 159 ? -4.672 11.937 1.038 1.00 96.12 159 ASN A C 1
ATOM 1269 O O . ASN A 1 159 ? -5.577 11.852 1.865 1.00 96.12 159 ASN A O 1
ATOM 1273 N N . ASN A 1 160 ? -4.162 13.115 0.665 1.00 95.31 160 ASN A N 1
ATOM 1274 C CA . ASN A 1 160 ? -4.600 14.385 1.244 1.00 95.31 160 ASN A CA 1
ATOM 1275 C C . ASN A 1 160 ? -6.069 14.696 0.931 1.00 95.31 160 ASN A C 1
ATOM 1277 O O . ASN A 1 160 ? -6.769 15.204 1.802 1.00 95.31 160 ASN A O 1
ATOM 1281 N N . THR A 1 161 ? -6.563 14.366 -0.268 1.00 95.88 161 THR A N 1
ATOM 1282 C CA . THR A 1 161 ? -7.991 14.545 -0.586 1.00 95.88 161 THR A CA 1
ATOM 1283 C C . THR A 1 161 ? -8.888 13.634 0.248 1.00 95.88 161 THR A C 1
ATOM 1285 O O . THR A 1 161 ? -9.925 14.087 0.716 1.00 95.88 161 THR A O 1
ATOM 1288 N N . VAL A 1 162 ? -8.480 12.383 0.493 1.00 94.75 162 VAL A N 1
ATOM 1289 C CA . VAL A 1 162 ? -9.231 11.449 1.348 1.00 94.75 162 VAL A CA 1
ATOM 1290 C C . VAL A 1 162 ? -9.218 11.900 2.807 1.00 94.75 162 VAL A C 1
ATOM 1292 O O . VAL A 1 162 ? -10.247 11.853 3.471 1.00 94.75 162 VAL A O 1
ATOM 1295 N N . VAL A 1 163 ? -8.074 12.362 3.317 1.00 91.12 163 VAL A N 1
ATOM 1296 C CA . VAL A 1 163 ? -7.986 12.890 4.687 1.00 91.12 163 VAL A CA 1
ATOM 1297 C C . VAL A 1 163 ? -8.807 14.172 4.835 1.00 91.12 163 VAL A C 1
ATOM 1299 O O . VAL A 1 163 ? -9.512 14.321 5.826 1.00 91.12 163 VAL A O 1
ATOM 1302 N N . GLY A 1 164 ? -8.756 15.076 3.853 1.00 90.88 164 GLY A N 1
ATOM 1303 C CA . GLY A 1 164 ? -9.517 16.329 3.866 1.00 90.88 164 GLY A CA 1
ATOM 1304 C C . GLY A 1 164 ? -11.034 16.143 3.760 1.00 90.88 164 GLY A C 1
ATOM 1305 O O . GLY A 1 164 ? -11.785 16.990 4.234 1.00 90.88 164 GLY A O 1
ATOM 1306 N N . ASP A 1 165 ? -11.485 15.031 3.180 1.00 89.88 165 ASP A N 1
ATOM 1307 C CA . ASP A 1 165 ? -12.896 14.623 3.145 1.00 89.88 165 ASP A CA 1
ATOM 1308 C C . ASP A 1 165 ? -13.421 14.211 4.525 1.00 89.88 165 ASP A C 1
ATOM 1310 O O . ASP A 1 165 ? -14.617 14.290 4.812 1.00 89.88 165 ASP A O 1
ATOM 1314 N N . PHE A 1 166 ? -12.517 13.789 5.412 1.00 81.38 166 PHE A N 1
ATOM 1315 C CA . PHE A 1 166 ? -12.868 13.455 6.777 1.00 81.38 166 PHE A CA 1
ATOM 1316 C C . PHE A 1 166 ? -13.112 14.743 7.570 1.00 81.38 166 PHE A C 1
ATOM 1318 O O . PHE A 1 166 ? -12.194 15.364 8.107 1.00 81.38 166 PHE A O 1
ATOM 1325 N N . GLN A 1 167 ? -14.382 15.140 7.669 1.00 64.38 167 GLN A N 1
ATOM 1326 C CA . GLN A 1 167 ? -14.818 16.216 8.554 1.00 64.38 167 GLN A CA 1
ATOM 1327 C C . GLN A 1 167 ? -14.715 15.762 10.011 1.00 64.38 167 GLN A C 1
ATOM 1329 O O . GLN A 1 167 ? -15.689 15.363 10.647 1.00 64.38 167 GLN A O 1
ATOM 1334 N N . ALA A 1 168 ? -13.509 15.807 10.562 1.00 55.12 168 ALA A N 1
ATOM 1335 C CA . ALA A 1 168 ? -13.333 15.664 11.989 1.00 55.12 168 ALA A CA 1
ATOM 1336 C C . ALA A 1 168 ? -13.874 16.949 12.638 1.00 55.12 168 ALA A C 1
ATOM 1338 O O . ALA A 1 168 ? -13.303 18.025 12.465 1.00 55.12 168 ALA A O 1
ATOM 1339 N N . GLY A 1 169 ? -14.982 16.850 13.376 1.00 46.94 169 GLY A N 1
ATOM 1340 C CA . GLY A 1 169 ? -15.588 17.953 14.129 1.00 46.94 169 GLY A CA 1
ATOM 1341 C C . GLY A 1 169 ? -14.734 18.429 15.310 1.00 46.94 169 GLY A C 1
ATOM 1342 O O . GLY A 1 169 ? -15.231 18.522 16.424 1.00 46.94 169 GLY A O 1
ATOM 1343 N N . TRP A 1 170 ? -13.452 18.730 15.099 1.00 46.03 170 TRP A N 1
ATOM 1344 C CA . TRP A 1 170 ? -12.557 19.244 16.139 1.00 46.03 170 TRP A CA 1
ATOM 1345 C C . TRP A 1 170 ? -12.894 20.694 16.522 1.00 46.03 170 TRP A C 1
ATOM 1347 O O . TRP A 1 170 ? -12.473 21.149 17.578 1.00 46.03 170 TRP A O 1
ATOM 1357 N N . PHE A 1 171 ? -13.705 21.391 15.715 1.00 41.12 171 PHE A N 1
ATOM 1358 C CA . PHE A 1 171 ? -14.165 22.763 15.975 1.00 41.12 171 PHE A CA 1
ATOM 1359 C C . PHE A 1 171 ? -15.684 22.904 16.176 1.00 41.12 171 PHE A C 1
ATOM 1361 O O . PHE A 1 171 ? -16.191 24.019 16.182 1.00 41.12 171 PHE A O 1
ATOM 1368 N N . ALA A 1 172 ? -16.439 21.816 16.371 1.00 35.59 172 ALA A N 1
ATOM 1369 C CA . ALA A 1 172 ? -17.891 21.917 16.587 1.00 35.59 172 ALA A CA 1
ATOM 1370 C C . ALA A 1 172 ? -18.297 22.325 18.026 1.00 35.59 172 ALA A C 1
ATOM 1372 O O . ALA A 1 172 ? -19.485 22.409 18.321 1.00 35.59 172 ALA A O 1
ATOM 1373 N N . THR A 1 173 ? -17.334 22.603 18.912 1.00 34.19 173 THR A N 1
ATOM 1374 C CA . THR A 1 173 ? -17.584 23.052 20.296 1.00 34.19 173 THR A CA 1
ATOM 1375 C C . THR A 1 173 ? -16.462 23.966 20.800 1.00 34.19 173 THR A C 1
ATOM 1377 O O . THR A 1 173 ? -15.708 23.601 21.702 1.00 34.19 173 THR A O 1
ATOM 1380 N N . LEU A 1 174 ? -16.346 25.157 20.208 1.00 35.12 174 LEU A N 1
ATOM 1381 C CA . LEU A 1 174 ? -15.806 26.350 20.870 1.00 35.12 174 LEU A CA 1
ATOM 1382 C C . LEU A 1 174 ? -16.740 27.530 20.606 1.00 35.12 174 LEU A C 1
ATOM 1384 O O . LEU A 1 174 ? -17.114 27.714 19.427 1.00 35.12 174 LEU A O 1
#

Organism: NCBI:txid63592

pLDDT: mean 92.45, std 11.52, range [34.19, 98.75]

InterPro domains:
  IPR002051 Haem oxygenase [PTHR10720] (4-167)
  IPR002051 Haem oxygenase [cd19165] (6-166)
  IPR016053 Haem oxygenase-like [PF01126] (2-163)
  IPR016084 Haem oxygenase-like, multi-helical [G3DSA:1.20.910.10] (1-169)
  IPR016084 Haem oxygenase-like, multi-helical [SSF48613] (3-167)